Protein AF-U6L219-F1 (afdb_monomer)

Structure (mmCIF, N/CA/C/O backbone):
data_AF-U6L219-F1
#
_entry.id   AF-U6L219-F1
#
loop_
_atom_site.group_PDB
_atom_site.id
_atom_site.type_symbol
_atom_site.label_atom_id
_atom_site.label_alt_id
_atom_site.label_comp_id
_atom_site.label_asym_id
_atom_site.label_entity_id
_atom_site.label_seq_id
_atom_site.pdbx_PDB_ins_code
_atom_site.Cartn_x
_atom_site.Cartn_y
_atom_site.Cartn_z
_atom_site.occupancy
_atom_site.B_iso_or_equiv
_atom_site.auth_seq_id
_atom_site.auth_comp_id
_atom_site.auth_asym_id
_atom_site.auth_atom_id
_atom_site.pdbx_PDB_model_num
ATOM 1 N N . GLU A 1 1 ? 8.846 13.472 -45.939 1.00 44.78 1 GLU A N 1
ATOM 2 C CA . GLU A 1 1 ? 8.803 13.507 -44.467 1.00 44.78 1 GLU A CA 1
ATOM 3 C C . GLU A 1 1 ? 9.246 12.141 -43.992 1.00 44.78 1 GLU A C 1
ATOM 5 O O . GLU A 1 1 ? 8.609 11.161 -44.364 1.00 44.78 1 GLU A O 1
ATOM 10 N N . ASP A 1 2 ? 10.395 12.061 -43.323 1.00 49.81 2 ASP A N 1
ATOM 11 C CA . ASP A 1 2 ? 10.892 10.793 -42.791 1.00 49.81 2 ASP A CA 1
ATOM 12 C C . ASP A 1 2 ? 9.912 10.298 -41.728 1.00 49.81 2 ASP A C 1
ATOM 14 O O . ASP A 1 2 ? 9.791 10.874 -40.645 1.00 49.81 2 ASP A O 1
ATOM 18 N N . LEU A 1 3 ? 9.185 9.233 -42.062 1.00 56.56 3 LEU A N 1
ATOM 19 C CA . LEU A 1 3 ? 8.498 8.402 -41.086 1.00 56.56 3 LEU A CA 1
ATOM 20 C C . LEU A 1 3 ? 9.587 7.823 -40.182 1.00 56.56 3 LEU A C 1
ATOM 22 O O . LEU A 1 3 ? 10.259 6.862 -40.551 1.00 56.56 3 LEU A O 1
ATOM 26 N N . GLY A 1 4 ? 9.817 8.470 -39.038 1.00 73.62 4 GLY A N 1
ATOM 27 C CA . GLY A 1 4 ? 10.770 8.002 -38.040 1.00 73.62 4 GLY A CA 1
ATOM 28 C C . GLY A 1 4 ? 10.540 6.527 -37.709 1.00 73.62 4 GLY A C 1
ATOM 29 O O . GLY A 1 4 ? 9.412 6.033 -37.754 1.00 73.62 4 GLY A O 1
ATOM 30 N N . THR A 1 5 ? 11.618 5.813 -37.391 1.00 84.56 5 THR A N 1
ATOM 31 C CA . THR A 1 5 ? 11.552 4.392 -37.041 1.00 84.56 5 THR A CA 1
ATOM 32 C C . THR A 1 5 ? 10.610 4.183 -35.854 1.00 84.56 5 THR A C 1
ATOM 34 O O . THR A 1 5 ? 10.834 4.726 -34.772 1.00 84.56 5 THR A O 1
ATOM 37 N N . ILE A 1 6 ? 9.556 3.390 -36.053 1.00 87.62 6 ILE A N 1
ATOM 38 C CA . ILE A 1 6 ? 8.658 2.960 -34.979 1.00 87.62 6 ILE A CA 1
ATOM 39 C C . ILE A 1 6 ? 9.291 1.742 -34.315 1.00 87.62 6 ILE A C 1
ATOM 41 O O . ILE A 1 6 ? 9.516 0.727 -34.971 1.00 87.62 6 ILE A O 1
ATOM 45 N N . TYR A 1 7 ? 9.559 1.854 -33.019 1.00 87.50 7 TYR A N 1
ATOM 46 C CA . TYR A 1 7 ? 10.075 0.759 -32.20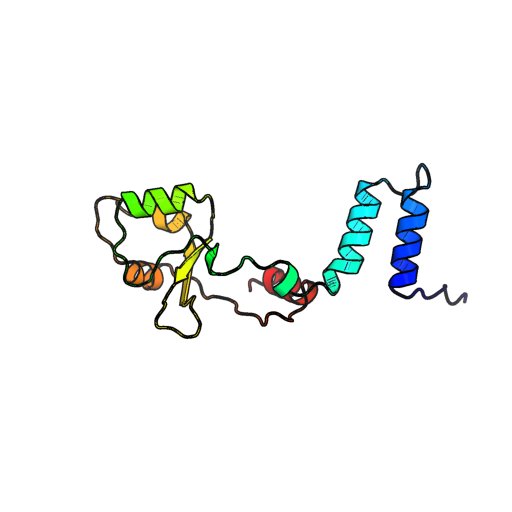9 1.00 87.50 7 TYR A CA 1
ATOM 47 C C . TYR A 1 7 ? 8.954 0.147 -31.376 1.00 87.50 7 TYR A C 1
ATOM 49 O O . TYR A 1 7 ? 8.177 0.863 -30.737 1.00 87.50 7 TYR A O 1
ATOM 57 N N . ASP A 1 8 ? 8.890 -1.181 -31.343 1.00 89.56 8 ASP A N 1
ATOM 58 C CA . ASP A 1 8 ? 8.100 -1.881 -30.339 1.00 89.56 8 ASP A CA 1
ATOM 59 C C . ASP A 1 8 ? 8.752 -1.767 -28.947 1.00 89.56 8 ASP A C 1
ATOM 61 O O . ASP A 1 8 ? 9.848 -1.232 -28.769 1.00 89.56 8 ASP A O 1
ATOM 65 N N . ARG A 1 9 ? 8.079 -2.274 -27.912 1.00 85.31 9 ARG A N 1
ATOM 66 C CA . ARG A 1 9 ? 8.583 -2.150 -26.539 1.00 85.31 9 ARG A CA 1
ATOM 67 C C . ARG A 1 9 ? 9.881 -2.912 -26.295 1.00 85.31 9 ARG A C 1
ATOM 69 O O . ARG A 1 9 ? 10.726 -2.422 -25.550 1.00 85.31 9 ARG A O 1
ATOM 76 N N . GLN A 1 10 ? 10.028 -4.108 -26.861 1.00 88.75 10 GLN A N 1
ATOM 77 C CA . GLN A 1 10 ? 11.247 -4.895 -26.679 1.00 88.75 10 GLN A CA 1
ATOM 78 C C . GLN A 1 10 ? 12.427 -4.174 -27.329 1.00 88.75 10 GLN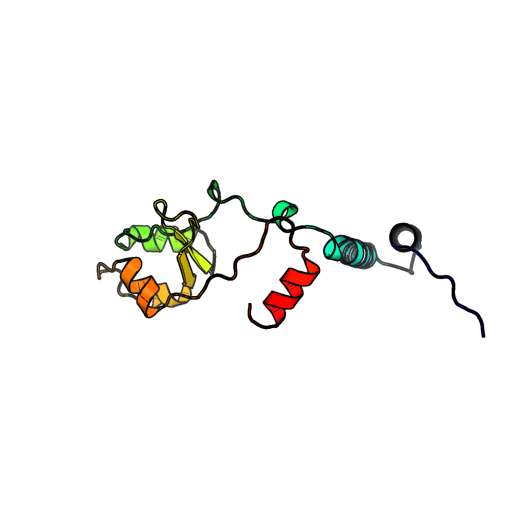 A C 1
ATOM 80 O O . GLN A 1 10 ? 13.498 -4.087 -26.732 1.00 88.75 10 GLN A O 1
ATOM 85 N N . GLN A 1 11 ? 12.195 -3.564 -28.489 1.00 91.69 11 GLN A N 1
ATOM 86 C CA . GLN A 1 11 ? 13.166 -2.731 -29.183 1.00 91.69 11 GLN A CA 1
ATOM 87 C C . GLN A 1 11 ? 13.495 -1.450 -28.403 1.00 91.69 11 GLN A C 1
ATOM 89 O O . GLN A 1 11 ? 14.670 -1.129 -28.246 1.00 91.69 11 GLN A O 1
ATOM 94 N N . LEU A 1 12 ? 12.499 -0.752 -27.840 1.00 91.12 12 LEU A N 1
ATOM 95 C CA . LEU A 1 12 ? 12.728 0.416 -26.975 1.00 91.12 12 LEU A CA 1
ATOM 96 C C . LEU A 1 12 ? 13.543 0.052 -25.731 1.00 91.12 12 LEU A C 1
ATOM 98 O O . LEU A 1 12 ? 14.465 0.774 -25.359 1.00 91.12 12 LEU A O 1
ATOM 102 N N . ARG A 1 13 ? 13.240 -1.086 -25.101 1.00 90.06 13 ARG A N 1
ATOM 103 C CA . ARG A 1 13 ? 13.996 -1.586 -23.950 1.00 90.06 13 ARG A CA 1
ATOM 104 C C . ARG A 1 13 ? 15.445 -1.892 -24.329 1.00 90.06 13 ARG A C 1
ATOM 106 O O . ARG A 1 13 ? 16.350 -1.456 -23.622 1.00 90.06 13 ARG A O 1
ATOM 113 N N . ALA A 1 14 ? 15.657 -2.598 -25.439 1.00 90.06 14 ALA A N 1
ATOM 114 C CA . ALA A 1 14 ? 16.989 -2.921 -25.943 1.00 90.06 14 ALA A CA 1
ATOM 115 C C . ALA A 1 14 ? 17.789 -1.657 -26.293 1.00 90.06 14 ALA A C 1
ATOM 117 O O . ALA A 1 14 ? 18.986 -1.595 -26.031 1.00 90.06 14 ALA A O 1
ATOM 118 N N . LEU A 1 15 ? 17.128 -0.624 -26.822 1.00 91.31 15 LEU A N 1
ATOM 119 C CA . LEU A 1 15 ? 17.755 0.663 -27.108 1.00 91.31 15 LEU A CA 1
ATOM 120 C C . LEU A 1 15 ? 18.237 1.353 -25.823 1.00 91.31 15 LEU A C 1
ATOM 122 O O . LEU A 1 15 ? 19.380 1.803 -25.758 1.00 91.31 15 LEU A O 1
ATOM 126 N N . VAL A 1 16 ? 17.404 1.389 -24.778 1.00 91.94 16 VAL A N 1
ATOM 127 C CA . VAL A 1 16 ? 17.803 1.932 -23.466 1.00 91.94 16 VAL A CA 1
ATOM 128 C C . VAL A 1 16 ? 18.966 1.133 -22.873 1.00 91.94 16 VAL A C 1
ATOM 130 O O . VAL A 1 16 ? 19.899 1.718 -22.335 1.00 91.94 16 VAL A O 1
ATOM 133 N N . GLU A 1 17 ? 18.944 -0.195 -22.990 1.00 89.19 17 GLU A N 1
ATOM 134 C CA . GLU A 1 17 ? 20.014 -1.075 -22.504 1.00 89.19 17 GLU A CA 1
ATOM 135 C C . GLU A 1 17 ? 21.330 -0.902 -23.273 1.00 89.19 17 GLU A C 1
ATOM 137 O O . GLU A 1 17 ? 22.406 -0.905 -22.674 1.00 89.19 17 GLU A O 1
ATOM 142 N N . TYR A 1 18 ? 21.256 -0.685 -24.585 1.00 88.94 18 TYR A N 1
ATOM 143 C CA . TYR A 1 18 ? 22.423 -0.360 -25.394 1.00 88.94 18 TYR A CA 1
ATOM 144 C C . TYR A 1 18 ? 23.066 0.950 -24.924 1.00 88.94 18 TYR A C 1
ATOM 146 O O . TYR A 1 18 ? 24.278 1.005 -24.724 1.00 88.94 18 TYR A O 1
ATOM 154 N N . HIS A 1 19 ? 22.257 1.985 -24.684 1.00 87.62 19 HIS A N 1
ATOM 155 C CA . HIS A 1 19 ? 22.737 3.308 -24.280 1.00 87.62 19 HIS A CA 1
ATOM 156 C C . HIS A 1 19 ? 23.180 3.416 -22.813 1.00 87.62 19 HIS A C 1
ATOM 158 O O . HIS A 1 19 ? 23.981 4.294 -22.509 1.00 87.62 19 HIS A O 1
ATOM 164 N N . ASP A 1 20 ? 22.733 2.516 -21.934 1.00 86.56 20 ASP A N 1
ATOM 165 C CA . ASP A 1 20 ? 23.218 2.378 -20.546 1.00 86.56 20 ASP A CA 1
ATOM 166 C C . ASP A 1 20 ? 24.740 2.130 -20.494 1.00 86.56 20 ASP A C 1
ATOM 168 O O . ASP A 1 20 ? 25.447 2.610 -19.613 1.00 86.56 20 ASP A O 1
ATOM 172 N N . ASN A 1 21 ? 25.271 1.421 -21.496 1.00 76.31 21 ASN A N 1
ATOM 173 C CA . ASN A 1 21 ? 26.690 1.073 -21.593 1.00 76.31 21 ASN A CA 1
ATOM 174 C C . ASN A 1 21 ? 27.531 2.112 -22.360 1.00 76.31 21 ASN A C 1
ATOM 176 O O . ASN A 1 21 ? 28.731 1.909 -22.560 1.00 76.31 21 ASN A O 1
ATOM 180 N N . VAL A 1 22 ? 26.925 3.216 -22.814 1.00 84.50 22 VAL A N 1
ATOM 181 C CA . VAL A 1 22 ? 27.608 4.258 -23.590 1.00 84.50 22 VAL A CA 1
ATOM 182 C C . VAL A 1 22 ? 27.892 5.460 -22.697 1.00 84.50 22 VAL A C 1
ATOM 184 O O . VAL A 1 22 ? 26.987 6.151 -22.228 1.00 84.50 22 VAL A O 1
ATOM 187 N N . VAL A 1 23 ? 29.182 5.738 -22.496 1.00 74.94 23 VAL A N 1
ATOM 188 C CA . VAL A 1 23 ? 29.648 6.866 -21.681 1.00 74.94 23 VAL A CA 1
ATOM 189 C C . VAL A 1 23 ? 29.042 8.177 -22.205 1.00 74.94 23 VAL A C 1
ATOM 191 O O . VAL A 1 23 ? 29.097 8.454 -23.401 1.00 74.94 23 VAL A O 1
ATOM 194 N N . HIS A 1 24 ? 28.490 8.985 -21.294 1.00 79.44 24 HIS A N 1
ATOM 195 C CA . HIS A 1 24 ? 27.841 10.282 -21.553 1.00 79.44 24 HIS A CA 1
ATOM 196 C C . HIS A 1 24 ? 26.475 10.258 -22.266 1.00 79.44 24 HIS A C 1
ATOM 198 O O . HIS A 1 24 ? 25.994 11.331 -22.627 1.00 79.44 24 HIS A O 1
ATOM 204 N N . VAL A 1 25 ? 25.827 9.099 -22.448 1.00 89.00 25 VAL A N 1
ATOM 205 C CA . VAL A 1 25 ? 24.469 9.041 -23.032 1.00 89.00 25 VAL A CA 1
ATOM 206 C C . VAL A 1 25 ? 23.394 8.879 -21.964 1.00 89.00 25 VAL A C 1
ATOM 208 O O . VAL A 1 25 ? 22.528 9.739 -21.839 1.00 89.00 25 VAL A O 1
ATOM 211 N N . LEU A 1 26 ? 23.453 7.796 -21.191 1.00 87.62 26 LEU A N 1
ATOM 212 C CA . LEU A 1 26 ? 22.603 7.583 -20.023 1.00 87.62 26 LEU A CA 1
ATOM 213 C C . LEU A 1 26 ? 23.484 7.222 -18.837 1.00 87.62 26 LEU A C 1
ATOM 215 O O . LEU A 1 26 ? 24.420 6.434 -18.952 1.00 87.62 26 LEU A O 1
ATOM 219 N N . THR A 1 27 ? 23.172 7.783 -17.677 1.00 90.00 27 THR A N 1
ATOM 220 C CA . THR A 1 27 ? 23.652 7.228 -16.415 1.00 90.00 27 THR A CA 1
ATOM 221 C C . THR A 1 27 ? 22.897 5.936 -16.099 1.00 90.00 27 THR A C 1
ATOM 223 O O . THR A 1 27 ? 21.763 5.731 -16.542 1.00 90.00 27 THR A O 1
ATOM 226 N N . SER A 1 28 ? 23.493 5.082 -15.265 1.00 87.75 28 SER A N 1
ATOM 227 C CA . SER A 1 28 ? 22.852 3.826 -14.856 1.00 87.75 28 SER A CA 1
ATOM 228 C C . SER A 1 28 ? 21.496 4.047 -14.171 1.00 87.75 28 SER A C 1
ATOM 230 O O . SER A 1 28 ? 20.552 3.280 -14.376 1.00 87.75 28 SER A O 1
ATOM 232 N N . ASP A 1 29 ? 21.353 5.136 -13.409 1.00 90.69 29 ASP A N 1
ATOM 233 C CA . ASP A 1 29 ? 20.082 5.489 -12.778 1.00 90.69 29 ASP A CA 1
ATOM 234 C C . ASP A 1 29 ? 19.026 5.940 -13.793 1.00 90.69 29 ASP A C 1
ATOM 236 O O . ASP A 1 29 ? 17.881 5.494 -13.710 1.00 90.69 29 ASP A O 1
ATOM 240 N N . GLU A 1 30 ? 19.392 6.753 -14.787 1.00 91.25 30 GLU A N 1
ATOM 241 C CA . GLU A 1 30 ? 18.471 7.163 -15.855 1.00 91.25 30 GLU A CA 1
ATOM 242 C C . GLU A 1 30 ? 18.020 5.962 -16.690 1.00 91.25 30 GLU A C 1
ATOM 244 O O . GLU A 1 30 ? 16.821 5.779 -16.917 1.00 91.25 30 GLU A O 1
ATOM 249 N N . ALA A 1 31 ? 18.952 5.08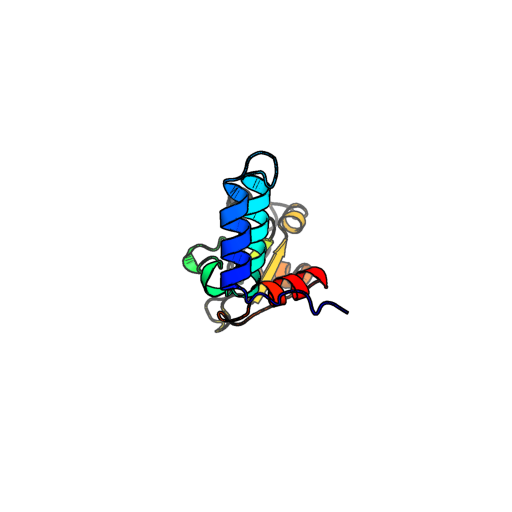7 -17.081 1.00 91.81 31 ALA A N 1
ATOM 250 C CA . ALA A 1 31 ? 18.627 3.864 -17.803 1.00 91.81 31 ALA A CA 1
ATOM 251 C C . ALA A 1 31 ? 17.707 2.948 -16.980 1.00 91.81 31 ALA A C 1
ATOM 253 O O . ALA A 1 31 ? 16.758 2.370 -17.516 1.00 91.81 31 ALA A O 1
ATOM 254 N N . ARG A 1 32 ? 17.939 2.829 -15.665 1.00 90.75 32 ARG A N 1
ATOM 255 C CA . ARG A 1 32 ? 17.082 2.063 -14.747 1.00 90.75 32 ARG A CA 1
ATOM 256 C C . ARG A 1 32 ? 15.679 2.658 -14.629 1.00 90.75 32 ARG A C 1
ATOM 258 O O . ARG A 1 32 ? 14.714 1.898 -14.661 1.00 90.75 32 ARG A O 1
ATOM 265 N N . ILE A 1 33 ? 15.550 3.982 -14.526 1.00 92.75 33 ILE A N 1
ATOM 266 C CA . ILE A 1 33 ? 14.251 4.674 -14.483 1.00 92.75 33 ILE A CA 1
ATOM 267 C C . ILE A 1 33 ? 13.482 4.454 -15.789 1.00 92.75 33 ILE A C 1
ATOM 269 O O . ILE A 1 33 ? 12.306 4.094 -15.747 1.00 92.75 33 ILE A O 1
ATOM 273 N N . LEU A 1 34 ? 14.141 4.609 -16.941 1.00 92.25 34 LEU A N 1
ATOM 274 C CA . LEU A 1 34 ? 13.530 4.402 -18.257 1.00 92.25 34 LEU A CA 1
ATOM 275 C C . LEU A 1 34 ? 13.054 2.956 -18.440 1.00 92.25 34 LEU A C 1
ATOM 277 O O . LEU A 1 34 ? 11.898 2.731 -18.799 1.00 92.25 34 LEU A O 1
ATOM 281 N N . LYS A 1 35 ? 13.910 1.975 -18.126 1.00 90.44 35 LYS A N 1
ATOM 282 C CA . LYS A 1 35 ? 13.547 0.547 -18.132 1.00 90.44 35 LYS A CA 1
ATOM 283 C C . LYS A 1 35 ? 12.358 0.277 -17.206 1.00 90.44 35 LYS A C 1
ATOM 285 O O . LYS A 1 35 ? 11.386 -0.350 -17.618 1.00 90.44 35 LYS A O 1
ATOM 290 N N . GLY A 1 36 ? 12.407 0.815 -15.987 1.00 91.75 36 GLY A N 1
ATOM 291 C CA . GLY A 1 36 ? 11.330 0.697 -15.009 1.00 91.75 36 GLY A CA 1
ATOM 292 C C . GLY A 1 36 ? 10.008 1.269 -15.516 1.00 91.75 36 GLY A C 1
ATOM 293 O O . GLY A 1 36 ? 8.985 0.614 -15.374 1.00 91.75 36 GLY A O 1
ATOM 294 N N . GLY A 1 37 ? 10.013 2.441 -16.156 1.00 91.81 37 GLY A N 1
ATOM 295 C CA . GLY A 1 37 ? 8.809 3.053 -16.727 1.00 91.81 37 GLY A CA 1
ATOM 296 C C . GLY A 1 37 ? 8.194 2.241 -17.872 1.00 91.81 37 GLY A C 1
ATOM 297 O O . GLY A 1 37 ? 6.972 2.096 -17.927 1.00 91.81 37 GLY A O 1
ATOM 298 N N . LEU A 1 38 ? 9.030 1.671 -18.749 1.00 90.69 38 LEU A N 1
ATOM 299 C CA . LEU A 1 38 ? 8.578 0.796 -19.839 1.00 90.69 38 LEU A CA 1
ATOM 300 C C . LEU A 1 38 ? 7.902 -0.479 -19.312 1.00 90.69 38 LEU A C 1
ATOM 302 O O . LEU A 1 38 ? 6.896 -0.917 -19.876 1.00 90.69 38 LEU A O 1
ATOM 306 N N . ASP A 1 39 ? 8.437 -1.056 -18.235 1.00 89.69 39 ASP A N 1
ATOM 307 C CA . ASP A 1 39 ? 7.897 -2.271 -17.618 1.00 89.69 39 ASP A CA 1
ATOM 308 C C . ASP A 1 39 ? 6.664 -1.983 -16.758 1.00 89.69 39 ASP A C 1
ATOM 310 O O . ASP A 1 39 ? 5.671 -2.710 -16.836 1.00 89.69 39 ASP A O 1
ATOM 314 N N . PHE A 1 40 ? 6.714 -0.910 -15.960 1.00 91.81 40 PHE A N 1
ATOM 315 C CA . PHE A 1 40 ? 5.708 -0.540 -14.961 1.00 91.81 40 PHE A CA 1
ATOM 316 C C . PHE A 1 40 ? 4.298 -0.528 -15.537 1.00 91.81 40 PHE A C 1
ATOM 318 O O . PHE A 1 40 ? 3.367 -0.991 -14.886 1.00 91.81 40 PHE A O 1
ATOM 325 N N . ALA A 1 41 ? 4.144 -0.063 -16.776 1.00 86.06 41 ALA A N 1
ATOM 326 C CA . ALA A 1 41 ? 2.841 0.040 -17.414 1.00 86.06 41 ALA A CA 1
ATOM 327 C C . ALA A 1 41 ? 2.103 -1.295 -17.610 1.00 86.06 41 ALA A C 1
ATOM 329 O O . ALA A 1 41 ? 0.901 -1.286 -17.854 1.00 86.06 41 ALA A O 1
ATOM 330 N N . PHE A 1 42 ? 2.793 -2.426 -17.462 1.00 86.00 42 PHE A N 1
ATOM 331 C CA . PHE A 1 42 ? 2.244 -3.766 -17.692 1.00 86.00 42 PHE A CA 1
ATOM 332 C C . PHE A 1 42 ? 2.459 -4.706 -16.514 1.00 86.00 42 PHE A C 1
ATOM 334 O O . PHE A 1 42 ? 1.975 -5.839 -16.533 1.00 86.00 42 PHE A O 1
ATOM 341 N N . VAL A 1 43 ? 3.183 -4.251 -15.488 1.00 94.62 43 VAL A N 1
ATOM 342 C CA . VAL A 1 43 ? 3.200 -4.944 -14.206 1.00 94.62 43 VAL A CA 1
ATOM 343 C C . VAL A 1 43 ? 1.776 -4.928 -13.665 1.00 94.62 43 VAL A C 1
ATOM 345 O O . VAL A 1 43 ? 1.071 -3.922 -13.761 1.00 94.62 43 VAL A O 1
ATOM 348 N N . ARG A 1 44 ? 1.351 -6.066 -13.128 1.00 96.69 44 ARG A N 1
ATOM 349 C CA . ARG A 1 44 ? 0.037 -6.233 -12.514 1.00 96.69 44 ARG A CA 1
ATOM 350 C C . ARG A 1 44 ? 0.134 -6.116 -10.999 1.00 96.69 44 ARG A C 1
ATOM 352 O O . ARG A 1 44 ? 1.209 -6.320 -10.425 1.00 96.69 44 ARG A O 1
ATOM 359 N N . VAL A 1 45 ? -0.983 -5.784 -10.360 1.00 96.50 45 VAL A N 1
ATOM 360 C CA . VAL A 1 45 ? -1.075 -5.600 -8.903 1.00 96.50 45 VAL A CA 1
ATOM 361 C C . VAL A 1 45 ? -0.593 -6.835 -8.138 1.00 96.50 45 VAL A C 1
ATOM 363 O O . VAL A 1 45 ? 0.165 -6.683 -7.177 1.00 96.50 45 VAL A O 1
ATOM 366 N N . ASP A 1 46 ? -0.925 -8.045 -8.601 1.00 96.38 46 ASP A N 1
ATOM 367 C CA . ASP A 1 46 ? -0.508 -9.316 -7.988 1.00 96.38 46 ASP A CA 1
ATOM 368 C C . ASP A 1 46 ? 1.011 -9.430 -7.773 1.00 96.38 46 ASP A C 1
ATOM 370 O O . ASP A 1 46 ? 1.465 -10.079 -6.831 1.00 96.38 46 ASP A O 1
ATOM 374 N N . LYS A 1 47 ? 1.817 -8.782 -8.625 1.00 96.44 47 LYS A N 1
ATOM 375 C CA . LYS A 1 47 ? 3.285 -8.824 -8.549 1.00 96.44 47 LYS A CA 1
ATOM 376 C C . LYS A 1 47 ? 3.888 -7.905 -7.498 1.00 96.44 47 LYS A C 1
ATOM 378 O O . LYS A 1 47 ? 5.054 -8.093 -7.155 1.00 96.44 47 LYS A O 1
ATOM 383 N N . VAL A 1 48 ? 3.139 -6.920 -7.009 1.00 95.00 48 VAL A N 1
ATOM 384 C CA . VAL A 1 48 ? 3.665 -5.882 -6.104 1.00 95.00 48 VAL A CA 1
ATOM 385 C C . VAL A 1 48 ? 2.856 -5.711 -4.821 1.00 95.00 48 VAL A C 1
ATOM 387 O O . VAL A 1 48 ? 3.311 -5.018 -3.912 1.00 95.00 48 VAL A O 1
ATOM 390 N N . MET A 1 49 ? 1.669 -6.314 -4.725 1.00 95.31 49 MET A N 1
ATOM 391 C CA . MET A 1 49 ? 0.821 -6.209 -3.541 1.00 95.31 49 MET A CA 1
ATOM 392 C C . MET A 1 49 ? 1.433 -6.897 -2.314 1.00 95.31 49 MET A C 1
ATOM 394 O O . MET A 1 49 ? 2.146 -7.898 -2.412 1.00 95.31 49 MET A O 1
ATOM 398 N N . THR A 1 50 ? 1.097 -6.392 -1.127 1.00 95.06 50 THR A N 1
ATOM 399 C CA . THR A 1 50 ? 1.423 -7.057 0.139 1.00 95.06 50 THR A CA 1
ATOM 400 C C . THR A 1 50 ? 0.390 -8.153 0.414 1.00 95.06 50 THR A C 1
ATOM 402 O O . THR A 1 50 ? -0.795 -7.834 0.522 1.00 95.06 50 THR A O 1
ATOM 405 N N . PRO A 1 51 ? 0.794 -9.426 0.586 1.00 93.50 51 PRO A N 1
ATOM 406 C CA . PRO A 1 51 ? -0.134 -10.495 0.947 1.00 93.50 51 PRO A CA 1
ATOM 407 C C . PRO A 1 51 ? -0.868 -10.202 2.261 1.00 93.50 51 PRO A C 1
ATOM 409 O O . PRO A 1 51 ? -0.247 -9.739 3.219 1.00 93.50 51 PRO A O 1
ATOM 412 N N . LEU A 1 52 ? -2.158 -10.550 2.340 1.00 91.38 52 LEU A N 1
ATOM 413 C CA . LEU A 1 52 ? -3.031 -10.201 3.473 1.00 91.38 52 LEU A CA 1
ATOM 414 C C . LEU A 1 52 ? -2.469 -10.630 4.840 1.00 91.38 52 LEU A C 1
ATOM 416 O O . LEU A 1 52 ? -2.509 -9.862 5.793 1.00 91.38 52 LEU A O 1
ATOM 420 N N . HIS A 1 53 ? -1.862 -11.815 4.937 1.00 90.69 53 HIS A N 1
ATOM 421 C CA . HIS A 1 53 ? -1.277 -12.324 6.187 1.00 90.69 53 HIS A CA 1
ATOM 422 C C . HIS A 1 53 ? -0.056 -11.523 6.688 1.00 90.69 53 HIS A C 1
ATOM 424 O O . HIS A 1 53 ? 0.393 -11.731 7.812 1.00 90.69 53 HIS A O 1
ATOM 430 N N . ARG A 1 54 ? 0.507 -10.628 5.863 1.00 93.44 54 ARG A N 1
ATOM 431 C CA . ARG A 1 54 ? 1.608 -9.719 6.229 1.00 93.44 54 ARG A CA 1
ATOM 432 C C . ARG A 1 54 ? 1.129 -8.294 6.511 1.00 93.44 54 ARG A C 1
ATOM 434 O O . ARG A 1 54 ? 1.954 -7.431 6.804 1.00 93.44 54 ARG A O 1
ATOM 441 N N . VAL A 1 55 ? -0.172 -8.028 6.396 1.00 93.94 55 VAL A N 1
ATOM 442 C CA . VAL A 1 55 ? -0.750 -6.703 6.633 1.00 93.94 55 VAL A CA 1
ATOM 443 C C . VAL A 1 55 ? -0.828 -6.435 8.137 1.00 93.94 55 VAL A C 1
ATOM 445 O O . VAL A 1 55 ? -1.415 -7.212 8.886 1.00 93.94 55 VAL A O 1
ATOM 448 N N . CYS A 1 56 ? -0.267 -5.307 8.584 1.00 94.38 56 CYS A N 1
ATOM 449 C CA . CYS A 1 56 ? -0.522 -4.780 9.926 1.00 94.38 56 CYS A CA 1
ATOM 450 C C . CYS A 1 56 ? -1.843 -3.995 9.901 1.00 94.38 56 CYS A C 1
ATOM 452 O O . CYS A 1 56 ? -1.889 -2.860 9.426 1.00 94.38 56 CYS A O 1
ATOM 454 N N . GLY A 1 57 ? -2.920 -4.631 10.363 1.00 93.94 57 GLY A N 1
ATOM 455 C CA . GLY A 1 57 ? -4.267 -4.062 10.436 1.00 93.94 57 GLY A CA 1
ATOM 456 C C . GLY A 1 57 ? -4.890 -4.201 11.826 1.00 93.94 57 GLY A C 1
ATOM 457 O O . GLY A 1 57 ? -4.313 -4.819 12.723 1.00 93.94 57 GLY A O 1
ATOM 458 N N . LEU A 1 58 ? -6.077 -3.623 11.991 1.00 94.38 58 LEU A N 1
ATOM 459 C CA . LEU A 1 58 ? -6.915 -3.735 13.188 1.00 94.38 58 LEU A CA 1
ATOM 460 C C . LEU A 1 58 ? -8.169 -4.532 12.856 1.00 94.38 58 LEU A C 1
ATOM 462 O O . LEU A 1 58 ? -8.766 -4.304 11.816 1.00 94.38 58 LEU A O 1
ATOM 466 N N . GLU A 1 59 ? -8.592 -5.435 13.726 1.00 94.75 59 GLU A N 1
ATOM 467 C CA . GLU A 1 59 ? -9.853 -6.158 13.546 1.00 94.75 59 GLU A CA 1
ATOM 468 C C . GLU A 1 59 ? -11.036 -5.281 14.021 1.00 94.75 59 GLU A C 1
ATOM 470 O O . GLU A 1 59 ? -10.878 -4.461 14.928 1.00 94.75 59 GLU A O 1
ATOM 475 N N . ILE A 1 60 ? -12.190 -5.362 13.352 1.00 95.56 60 ILE A N 1
ATOM 476 C CA . ILE A 1 60 ? -13.309 -4.420 13.522 1.00 95.56 60 ILE A CA 1
ATOM 477 C C . ILE A 1 60 ? -13.960 -4.470 14.913 1.00 95.56 60 ILE A C 1
ATOM 479 O O . ILE A 1 60 ? -14.351 -3.422 15.435 1.00 95.56 60 ILE A O 1
ATOM 483 N N . ASP A 1 61 ? -14.040 -5.647 15.530 1.00 93.44 61 ASP A N 1
ATOM 484 C CA . ASP A 1 61 ? -14.644 -5.864 16.849 1.00 93.44 61 ASP A CA 1
ATOM 485 C C . ASP A 1 61 ? -13.623 -5.744 17.996 1.00 93.44 61 ASP A C 1
ATOM 487 O O . ASP A 1 61 ? -13.910 -5.989 19.172 1.00 93.44 61 ASP A O 1
ATOM 491 N N . THR A 1 62 ? -12.413 -5.288 17.676 1.00 92.25 62 THR A N 1
ATOM 492 C CA . THR A 1 62 ? -11.358 -5.045 18.646 1.00 92.25 62 THR A CA 1
ATOM 493 C C . THR A 1 62 ? -11.622 -3.758 19.428 1.00 92.25 62 THR A C 1
ATOM 495 O O . THR A 1 62 ? -11.755 -2.671 18.870 1.00 92.25 62 THR A O 1
ATOM 498 N N . LYS A 1 63 ? -11.575 -3.850 20.759 1.00 91.12 63 LYS A N 1
ATOM 499 C CA . LYS A 1 63 ? -11.418 -2.681 21.640 1.00 91.12 63 LYS A CA 1
ATOM 500 C C . LYS A 1 63 ? -10.003 -2.132 21.565 1.00 91.12 63 LYS A C 1
ATOM 502 O O . LYS A 1 63 ? -9.062 -2.892 21.829 1.00 91.12 63 LYS A O 1
ATOM 507 N N . LEU A 1 64 ? -9.834 -0.850 21.252 1.00 88.75 64 LEU A N 1
ATOM 508 C CA . LEU A 1 64 ? -8.527 -0.200 21.274 1.00 88.75 64 LEU A CA 1
ATOM 509 C C . LEU A 1 64 ? -8.127 0.146 22.701 1.00 88.75 64 LEU A C 1
ATOM 511 O O . LEU A 1 64 ? -8.796 0.900 23.398 1.00 88.75 64 LEU A O 1
ATOM 515 N N . THR A 1 65 ? -7.001 -0.427 23.106 1.00 87.94 65 THR A N 1
ATOM 516 C CA . THR A 1 65 ? -6.300 -0.126 24.351 1.00 87.94 65 THR A CA 1
ATOM 517 C C . THR A 1 65 ? -4.979 0.558 24.015 1.00 87.94 65 THR A C 1
ATOM 519 O O . THR A 1 65 ? -4.483 0.430 22.890 1.00 87.94 65 THR A O 1
ATOM 522 N N . PHE A 1 66 ? -4.356 1.221 24.992 1.00 87.25 66 PHE A N 1
ATOM 523 C CA . PHE A 1 66 ? -3.022 1.806 24.826 1.00 87.25 66 PHE A CA 1
ATOM 524 C C . PHE A 1 66 ? -2.001 0.819 24.233 1.00 87.25 66 PHE A C 1
ATOM 526 O O . PHE A 1 66 ? -1.254 1.172 23.322 1.00 87.25 66 PHE A O 1
ATOM 533 N N . GLU A 1 67 ? -2.001 -0.437 24.688 1.00 88.94 67 GLU A N 1
ATOM 534 C CA . GLU A 1 67 ? -1.103 -1.479 24.175 1.00 88.94 67 GLU A CA 1
ATOM 535 C C . GLU A 1 67 ? -1.318 -1.741 22.676 1.00 88.94 67 GLU A C 1
ATOM 537 O O . GLU A 1 67 ? -0.361 -1.783 21.901 1.00 88.94 67 GLU A O 1
ATOM 542 N N . LYS A 1 68 ? -2.579 -1.864 22.242 1.00 89.38 68 LYS A N 1
ATOM 543 C CA . LYS A 1 68 ? -2.916 -2.104 20.831 1.00 89.38 68 LYS A CA 1
ATOM 544 C C . LYS A 1 68 ? -2.585 -0.898 19.960 1.00 89.38 68 LYS A C 1
ATOM 546 O O . LYS A 1 68 ? -2.051 -1.078 18.869 1.00 89.38 68 LYS A O 1
ATOM 551 N N . ILE A 1 69 ? -2.846 0.314 20.450 1.00 88.00 69 ILE A N 1
ATOM 552 C CA . ILE A 1 69 ? -2.460 1.552 19.764 1.00 88.00 69 ILE A CA 1
ATOM 553 C C . ILE A 1 69 ? -0.937 1.597 19.611 1.00 88.00 69 ILE A C 1
ATOM 555 O O . ILE A 1 69 ? -0.445 1.759 18.500 1.00 88.00 69 ILE A O 1
ATOM 559 N N . SER A 1 70 ? -0.185 1.363 20.689 1.00 89.44 70 SER A N 1
ATOM 560 C CA . SER A 1 70 ? 1.282 1.331 20.668 1.00 89.44 70 SER A CA 1
ATOM 561 C C . SER A 1 70 ? 1.826 0.303 19.667 1.00 89.44 70 SER A C 1
ATOM 563 O O . SER A 1 70 ? 2.727 0.611 18.886 1.00 89.44 70 SER A O 1
ATOM 565 N N . LYS A 1 71 ? 1.221 -0.891 19.602 1.00 90.81 71 LYS A N 1
ATOM 566 C CA . LYS A 1 71 ? 1.562 -1.923 18.610 1.00 90.81 71 LYS A CA 1
ATOM 567 C C . LYS A 1 71 ? 1.295 -1.479 17.167 1.00 90.81 71 LYS A C 1
ATOM 569 O O . LYS A 1 71 ? 2.095 -1.765 16.284 1.00 90.81 7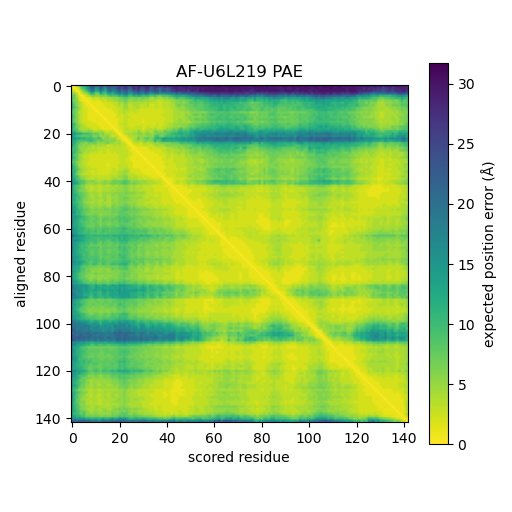1 LYS A O 1
ATOM 574 N N . ILE A 1 72 ? 0.189 -0.784 16.910 1.00 91.12 72 ILE A N 1
ATOM 575 C CA . ILE A 1 72 ? -0.108 -0.242 15.576 1.00 91.12 72 ILE A CA 1
ATOM 576 C C . ILE A 1 72 ? 0.868 0.875 15.201 1.00 91.12 72 ILE A C 1
ATOM 578 O O . ILE A 1 72 ? 1.354 0.912 14.072 1.00 91.12 72 ILE A O 1
ATOM 582 N N . LEU A 1 73 ? 1.200 1.759 16.143 1.00 89.44 73 LEU A N 1
ATOM 583 C CA . LEU A 1 73 ? 2.173 2.827 15.923 1.00 89.44 73 LEU A CA 1
ATOM 584 C C . LEU A 1 73 ? 3.571 2.268 15.628 1.00 89.44 73 LEU A C 1
ATOM 586 O O . LEU A 1 73 ? 4.254 2.774 14.737 1.00 89.44 73 LEU A O 1
ATOM 590 N N . SER A 1 74 ? 3.979 1.195 16.311 1.00 92.00 74 SER A N 1
ATOM 591 C CA . SER A 1 74 ? 5.285 0.562 16.095 1.00 92.00 74 SER A CA 1
ATOM 592 C C . SER A 1 74 ? 5.404 -0.174 14.756 1.00 92.00 74 SER A C 1
ATOM 594 O O . SER A 1 74 ? 6.523 -0.378 14.288 1.00 92.00 74 SER A O 1
ATOM 596 N N . CYS A 1 75 ? 4.288 -0.492 14.084 1.00 91.88 75 CYS A N 1
ATOM 597 C CA . CYS A 1 75 ? 4.316 -0.985 12.702 1.00 91.88 75 CYS A CA 1
ATOM 598 C C . CYS A 1 75 ? 4.840 0.064 11.700 1.00 91.88 75 CYS A C 1
ATOM 600 O O . CYS A 1 75 ? 5.271 -0.309 10.611 1.00 91.88 75 CYS A O 1
ATOM 602 N N . GLY A 1 76 ? 4.791 1.363 12.024 1.00 93.56 76 GLY A N 1
ATOM 603 C CA . GLY A 1 76 ? 5.361 2.424 11.185 1.00 93.56 76 GLY A CA 1
ATOM 604 C C . GLY A 1 76 ? 4.581 2.749 9.901 1.00 93.56 76 GLY A C 1
ATOM 605 O O . GLY A 1 76 ? 5.115 3.417 9.016 1.00 93.56 76 GLY A O 1
ATOM 606 N N . PHE A 1 77 ? 3.324 2.311 9.777 1.00 95.06 77 PHE A N 1
ATOM 607 C CA . PHE A 1 77 ? 2.478 2.602 8.614 1.00 95.06 77 PHE A CA 1
ATOM 608 C C . PHE A 1 77 ? 1.531 3.769 8.879 1.00 95.06 77 PHE A C 1
ATOM 610 O O . PHE A 1 77 ? 0.958 3.881 9.952 1.00 95.06 77 PHE A O 1
ATOM 617 N N . SER A 1 78 ? 1.298 4.626 7.882 1.00 94.56 78 SER A N 1
ATOM 618 C CA . SER A 1 78 ? 0.373 5.764 8.034 1.00 94.56 78 SER A CA 1
ATOM 619 C C . SER A 1 78 ? -1.103 5.388 7.880 1.00 94.56 78 SER A C 1
ATOM 621 O O . SER A 1 78 ? -1.976 6.126 8.335 1.00 94.56 78 SER A O 1
ATOM 623 N N . ARG A 1 79 ? -1.379 4.276 7.193 1.00 94.94 79 ARG A N 1
ATOM 624 C CA . ARG A 1 79 ? -2.710 3.806 6.800 1.00 94.94 79 ARG A CA 1
ATOM 625 C C . ARG A 1 79 ? -2.902 2.402 7.351 1.00 94.94 79 ARG A C 1
ATOM 627 O O . ARG A 1 79 ? -2.119 1.521 7.014 1.00 94.94 79 ARG A O 1
ATOM 634 N N . ILE A 1 80 ? -3.917 2.221 8.184 1.00 95.56 80 ILE A N 1
ATOM 635 C CA . ILE A 1 80 ? -4.182 0.987 8.919 1.00 95.56 80 ILE A CA 1
ATOM 636 C C . ILE A 1 80 ? -5.490 0.390 8.398 1.00 95.56 80 ILE A C 1
ATOM 638 O O . ILE A 1 80 ? -6.553 0.976 8.625 1.00 95.56 80 ILE A O 1
ATOM 642 N N . PRO A 1 81 ? -5.436 -0.737 7.670 1.00 96.31 81 PRO A N 1
ATOM 643 C CA . PRO A 1 81 ? -6.629 -1.460 7.247 1.00 96.31 81 PRO A CA 1
ATOM 644 C C . PRO A 1 81 ? -7.430 -1.947 8.452 1.00 96.31 81 PRO A C 1
ATOM 646 O O . PRO A 1 81 ? -6.854 -2.478 9.406 1.00 96.31 81 PRO A O 1
ATOM 649 N N . VAL A 1 82 ? -8.750 -1.780 8.389 1.00 96.06 82 VAL A N 1
ATOM 650 C CA . VAL A 1 82 ? -9.684 -2.402 9.328 1.00 96.06 82 VAL A CA 1
ATOM 651 C C . VAL A 1 82 ? -10.198 -3.693 8.707 1.00 96.06 82 VAL A C 1
ATOM 653 O O . VAL A 1 82 ? -10.738 -3.684 7.599 1.00 96.06 82 VAL A O 1
ATOM 656 N N . LEU A 1 83 ? -9.980 -4.793 9.414 1.00 95.69 83 LEU A N 1
ATOM 657 C CA . LEU A 1 83 ? -10.237 -6.152 8.980 1.00 95.69 83 LEU A CA 1
ATOM 658 C C . LEU A 1 83 ? -11.527 -6.682 9.603 1.00 95.69 83 LEU A C 1
ATOM 660 O O . LEU A 1 83 ? -11.754 -6.517 10.797 1.00 95.69 83 LEU A O 1
ATOM 664 N N . ASP A 1 84 ? -12.321 -7.375 8.803 1.00 94.88 84 ASP A N 1
ATOM 665 C CA . ASP A 1 84 ? -13.466 -8.162 9.246 1.00 94.88 84 ASP A CA 1
ATOM 666 C C . ASP A 1 84 ? -13.334 -9.556 8.629 1.00 94.88 84 ASP A C 1
ATOM 668 O O . ASP A 1 84 ? -13.516 -9.736 7.425 1.00 94.88 84 ASP A O 1
ATOM 672 N N . LEU A 1 85 ? -12.974 -10.542 9.454 1.00 87.50 85 LEU A N 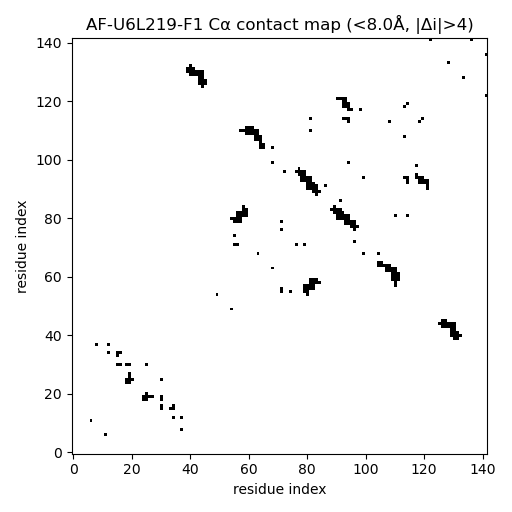1
ATOM 673 C CA . LEU A 1 85 ? -12.747 -11.918 9.003 1.00 87.50 85 LEU A CA 1
ATOM 674 C C . LEU A 1 85 ? -14.048 -12.661 8.669 1.00 87.50 85 LEU A C 1
ATOM 676 O O . LEU A 1 85 ? -13.995 -13.710 8.031 1.00 87.50 85 LEU A O 1
ATOM 680 N N . ALA A 1 86 ? -15.203 -12.140 9.093 1.00 90.50 86 ALA A N 1
ATOM 681 C CA . ALA A 1 86 ? -16.501 -12.653 8.674 1.00 90.50 86 ALA A CA 1
ATOM 682 C C . ALA A 1 86 ? -16.938 -12.065 7.320 1.00 90.50 86 ALA A C 1
ATOM 684 O O . ALA A 1 86 ? -17.823 -12.623 6.666 1.00 90.50 86 ALA A O 1
ATOM 685 N N . SER A 1 87 ? -16.315 -10.969 6.875 1.00 88.88 87 SER A N 1
ATOM 686 C CA . SER A 1 87 ? -16.593 -10.346 5.583 1.00 88.88 87 SER A CA 1
ATOM 687 C C . SER A 1 87 ? -15.810 -11.019 4.449 1.00 88.88 87 SER A C 1
ATOM 689 O O . SER A 1 87 ? -14.594 -11.188 4.556 1.00 88.88 87 SER A O 1
ATOM 691 N N . PRO A 1 88 ? -16.444 -11.318 3.298 1.00 84.69 88 PRO A N 1
ATOM 692 C CA . PRO A 1 88 ? -15.754 -11.889 2.140 1.00 84.69 88 PRO A CA 1
ATOM 693 C C . PRO A 1 88 ? -14.706 -10.944 1.532 1.00 84.69 88 PRO A C 1
ATOM 695 O O . PRO A 1 88 ? -13.803 -11.402 0.838 1.00 84.69 88 PRO A O 1
ATOM 698 N N . GLN A 1 89 ? -14.813 -9.633 1.780 1.00 83.12 89 GLN A N 1
ATOM 699 C CA . GLN A 1 89 ? -13.841 -8.645 1.300 1.00 83.12 89 GLN A CA 1
ATOM 700 C C . GLN A 1 89 ? -12.622 -8.512 2.225 1.00 83.12 89 GLN A C 1
ATOM 702 O O . GLN A 1 89 ? -11.633 -7.899 1.826 1.00 83.12 89 GLN A O 1
ATOM 707 N N . CYS A 1 90 ? -12.674 -9.087 3.435 1.00 90.00 90 CYS A N 1
ATOM 708 C CA . CYS A 1 90 ? -11.675 -9.039 4.510 1.00 90.00 90 CYS A CA 1
ATOM 709 C C . CYS A 1 90 ? -11.303 -7.639 5.032 1.00 90.00 90 CYS A C 1
ATOM 711 O O . CYS A 1 90 ? -11.121 -7.489 6.232 1.00 90.00 90 CYS A O 1
ATOM 713 N N . ILE A 1 91 ? -11.171 -6.620 4.178 1.00 95.00 91 ILE A N 1
ATOM 714 C CA . ILE A 1 91 ? -10.883 -5.228 4.531 1.00 95.00 91 ILE A CA 1
ATOM 715 C C . ILE A 1 91 ? -12.166 -4.419 4.345 1.00 95.00 91 ILE A C 1
ATOM 717 O O . ILE A 1 91 ? -12.671 -4.289 3.235 1.00 95.00 91 ILE A O 1
ATOM 721 N N . VAL A 1 92 ? -12.672 -3.844 5.431 1.00 94.75 92 VAL A N 1
ATOM 722 C CA . VAL A 1 92 ? -13.948 -3.103 5.454 1.00 94.75 92 VAL A CA 1
ATOM 723 C C . VAL A 1 92 ? -13.763 -1.593 5.566 1.00 94.75 92 VAL A C 1
ATOM 725 O O . VAL A 1 92 ? -14.728 -0.834 5.522 1.00 94.75 92 VAL A O 1
ATOM 728 N N . GLY A 1 93 ? -12.522 -1.134 5.705 1.00 95.50 93 GLY A N 1
ATOM 729 C CA . GLY A 1 93 ? -12.226 0.283 5.807 1.00 95.50 93 GLY A CA 1
ATOM 730 C C . GLY A 1 93 ? -10.765 0.573 6.097 1.00 95.50 93 GLY A C 1
ATOM 731 O O . GLY A 1 93 ? -9.937 -0.330 6.237 1.00 95.50 93 GLY A O 1
ATOM 732 N N . LEU A 1 94 ? -10.452 1.860 6.198 1.00 95.88 94 LEU A N 1
ATOM 733 C CA . LEU A 1 94 ? -9.103 2.335 6.461 1.00 95.88 94 LEU A CA 1
ATOM 734 C C . LEU A 1 94 ? -9.105 3.450 7.509 1.00 95.88 94 LEU A C 1
ATOM 736 O O . LEU A 1 94 ? -9.869 4.407 7.403 1.00 95.88 94 LEU A O 1
ATOM 740 N N . LEU A 1 95 ? -8.206 3.353 8.486 1.00 94.94 95 LEU A N 1
ATOM 741 C CA . LEU A 1 95 ? -7.934 4.396 9.476 1.00 94.94 95 LEU A CA 1
ATOM 742 C C . LEU A 1 95 ? -6.569 5.024 9.205 1.00 94.94 95 LEU A C 1
ATOM 744 O O . LEU A 1 95 ? -5.631 4.333 8.801 1.00 94.94 95 LEU A O 1
ATOM 748 N N . TYR A 1 96 ? -6.419 6.330 9.426 1.00 94.25 96 TYR A N 1
ATOM 749 C CA . TYR A 1 96 ? -5.093 6.948 9.397 1.00 94.25 96 TYR A CA 1
ATOM 750 C C . TYR A 1 96 ? -4.526 7.019 10.809 1.00 94.25 96 TYR A C 1
ATOM 752 O O . TYR A 1 96 ? -5.215 7.400 11.751 1.00 94.25 96 TYR A O 1
ATOM 760 N N . VAL A 1 97 ? -3.234 6.726 10.952 1.00 91.75 97 VAL A N 1
ATOM 761 C CA . VAL A 1 97 ? -2.554 6.769 12.257 1.00 91.75 97 VAL A CA 1
ATOM 762 C C . VAL A 1 97 ? -2.661 8.138 12.927 1.00 91.75 97 VAL A C 1
ATOM 764 O O . VAL A 1 97 ? -2.825 8.218 14.140 1.00 91.75 97 VAL A O 1
ATOM 767 N N . LYS A 1 98 ? -2.635 9.223 12.147 1.00 90.62 98 LYS A N 1
ATOM 768 C CA . LYS A 1 98 ? -2.794 10.579 12.689 1.00 90.62 98 LYS A CA 1
ATOM 769 C C . LYS A 1 98 ? -4.138 10.794 13.396 1.00 90.62 98 LYS A C 1
ATOM 771 O O . LYS A 1 98 ? -4.209 11.634 14.281 1.00 90.62 98 LYS A O 1
ATOM 776 N N . ASP A 1 99 ? -5.179 10.052 13.013 1.00 88.25 99 ASP A N 1
ATOM 777 C CA . ASP A 1 99 ? -6.492 10.152 13.652 1.00 88.25 99 ASP A CA 1
ATOM 778 C C . ASP A 1 99 ? -6.486 9.408 14.994 1.00 88.25 99 ASP A C 1
ATOM 780 O O . ASP A 1 99 ? -7.111 9.860 15.945 1.00 88.25 99 ASP A O 1
ATOM 784 N N . LEU A 1 100 ? -5.708 8.321 15.108 1.00 82.81 100 LEU A N 1
ATOM 785 C CA . LEU A 1 100 ? -5.509 7.595 16.369 1.00 82.81 100 LEU A CA 1
ATOM 786 C C . LEU A 1 100 ? -4.805 8.457 17.428 1.00 82.81 100 LEU A C 1
ATOM 788 O O . LEU A 1 100 ? -5.054 8.285 18.616 1.00 82.81 100 LEU A O 1
ATOM 792 N N . ALA A 1 101 ? -3.963 9.405 17.008 1.00 76.81 101 ALA A N 1
ATOM 793 C CA . ALA A 1 101 ? -3.262 10.321 17.910 1.00 76.81 101 ALA A CA 1
ATOM 794 C C . ALA A 1 101 ? -4.188 11.333 18.613 1.00 76.81 101 ALA A C 1
ATOM 796 O O . ALA A 1 101 ? -3.767 11.973 19.572 1.00 76.81 101 ALA A O 1
ATOM 797 N N . LEU A 1 102 ? -5.427 11.496 18.137 1.00 78.12 102 LEU A N 1
ATOM 798 C CA . LEU A 1 102 ? -6.413 12.401 18.736 1.00 78.12 102 LEU A CA 1
ATOM 799 C C . LEU A 1 102 ? -7.158 11.770 19.920 1.00 78.12 102 LEU A C 1
ATOM 801 O O . LEU A 1 102 ? -7.901 12.469 20.608 1.00 78.12 102 LEU A O 1
ATOM 805 N N . PHE A 1 103 ? -6.994 10.465 20.142 1.00 77.25 103 PHE A N 1
ATOM 806 C CA . PHE A 1 103 ? -7.728 9.735 21.167 1.00 77.25 103 PHE A CA 1
ATOM 807 C C . PHE A 1 103 ? -7.001 9.714 22.501 1.00 77.25 103 PHE A C 1
ATOM 809 O O . PHE A 1 103 ? -5.780 9.568 22.569 1.00 77.25 103 PHE A O 1
ATOM 816 N N . ASP A 1 104 ? -7.795 9.809 23.565 1.00 80.19 104 ASP A N 1
ATOM 817 C CA . ASP A 1 104 ? -7.325 9.558 24.917 1.00 80.19 104 ASP A CA 1
ATOM 818 C C . ASP A 1 104 ? -6.947 8.068 25.047 1.00 80.19 104 ASP A C 1
ATOM 820 O O . ASP A 1 104 ? -7.821 7.209 24.903 1.00 80.19 104 ASP A O 1
ATOM 824 N N . PRO A 1 105 ? -5.673 7.731 25.320 1.00 69.56 105 PRO A N 1
ATOM 825 C CA . PRO A 1 105 ? -5.229 6.345 25.466 1.00 69.56 105 PRO A CA 1
ATOM 826 C C . PRO A 1 105 ? -5.871 5.603 26.648 1.00 69.56 105 PRO A C 1
ATOM 828 O O . PRO A 1 105 ? -5.743 4.378 26.726 1.00 69.56 105 PRO A O 1
ATOM 831 N N . TYR A 1 106 ? -6.533 6.319 27.562 1.00 74.06 106 TYR A N 1
ATOM 832 C CA . TYR A 1 106 ? -7.261 5.751 28.696 1.00 74.06 106 TYR A CA 1
ATOM 833 C C . TYR A 1 106 ? -8.756 5.546 28.418 1.00 74.06 106 TYR A C 1
ATOM 835 O O . TYR A 1 106 ? -9.440 4.913 29.223 1.00 74.06 106 TYR A O 1
ATOM 843 N N . ALA A 1 107 ? -9.267 6.035 27.285 1.00 78.81 107 ALA A N 1
ATOM 844 C CA . ALA A 1 107 ? -10.625 5.759 26.842 1.00 78.81 107 ALA A CA 1
ATOM 845 C C . ALA A 1 107 ? -10.654 4.452 26.035 1.00 78.81 107 ALA A C 1
ATOM 847 O O . ALA A 1 107 ? -10.011 4.336 24.993 1.00 78.81 107 ALA A O 1
ATOM 848 N N . GLU A 1 108 ? -11.421 3.460 26.494 1.00 78.12 108 GLU A N 1
ATOM 849 C CA . GLU A 1 108 ? -11.707 2.280 25.675 1.00 78.12 108 GLU A CA 1
ATOM 850 C C . GLU A 1 108 ? -12.640 2.679 24.527 1.00 78.12 108 GLU A C 1
ATOM 852 O O . GLU A 1 108 ? -13.805 3.009 24.753 1.00 78.12 108 GLU A O 1
ATOM 857 N N . VAL A 1 109 ? -12.133 2.638 23.294 1.00 86.25 109 VAL A N 1
ATOM 858 C CA . VAL A 1 109 ? -12.924 2.929 22.092 1.00 86.25 109 VAL A CA 1
ATOM 859 C C . VAL A 1 109 ? -12.916 1.723 21.162 1.00 86.25 109 VAL A C 1
ATOM 861 O O . VAL A 1 109 ? -11.868 1.139 20.882 1.00 86.25 109 VAL A O 1
ATOM 864 N N . ASP A 1 110 ? -14.088 1.346 20.660 1.00 91.88 110 ASP A N 1
ATOM 865 C CA . ASP A 1 110 ? -14.214 0.254 19.695 1.00 91.88 110 ASP A CA 1
ATOM 866 C C . ASP A 1 110 ? -13.689 0.681 18.316 1.00 91.88 110 ASP A C 1
ATOM 868 O O . ASP A 1 110 ? -14.003 1.776 17.831 1.00 91.88 110 ASP A O 1
ATOM 872 N N . VAL A 1 111 ? -12.938 -0.197 17.636 1.00 93.50 111 VAL A N 1
ATOM 873 C CA . VAL A 1 111 ? -12.460 0.052 16.260 1.00 93.50 111 VAL A CA 1
ATOM 874 C C . VAL A 1 111 ? -13.628 0.352 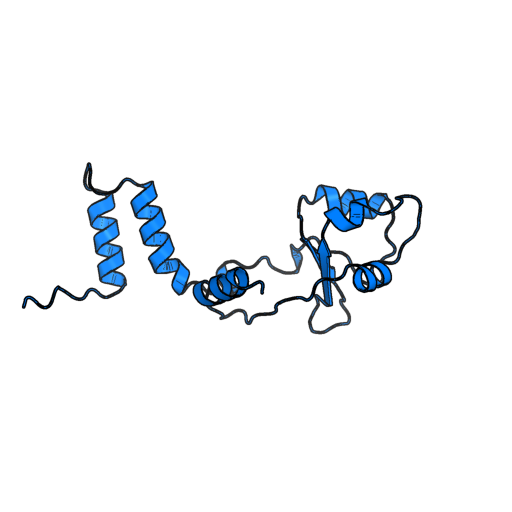15.323 1.00 93.50 111 VAL A C 1
ATOM 876 O O . VAL A 1 111 ? -13.529 1.262 14.504 1.00 93.50 111 VAL A O 1
ATOM 879 N N . ARG A 1 112 ? -14.761 -0.341 15.478 1.00 94.62 112 ARG A N 1
ATOM 880 C CA . ARG A 1 112 ? -16.007 -0.065 14.748 1.00 94.62 112 ARG A CA 1
ATOM 881 C C . ARG A 1 112 ? -16.457 1.395 14.870 1.00 94.62 112 ARG A C 1
ATOM 883 O O . ARG A 1 112 ? -16.809 2.012 13.865 1.00 94.62 112 ARG A O 1
ATOM 890 N N . THR A 1 113 ? -16.402 1.964 16.072 1.00 92.25 113 THR A N 1
ATOM 891 C CA . THR A 1 113 ? -16.745 3.372 16.321 1.00 92.25 113 THR A CA 1
ATOM 892 C C . THR A 1 113 ? -15.745 4.303 15.644 1.00 92.25 113 THR A C 1
ATOM 894 O O . THR A 1 113 ? -16.143 5.271 14.996 1.00 92.25 113 THR A O 1
ATOM 897 N N . LEU A 1 114 ? -14.448 3.988 15.713 1.00 91.25 114 LEU A N 1
ATOM 898 C CA . LEU A 1 114 ? -13.426 4.764 15.008 1.00 91.25 114 LEU A CA 1
ATOM 899 C C . LEU A 1 114 ? -13.599 4.726 13.498 1.00 91.25 114 LEU A C 1
ATOM 901 O O . LEU A 1 114 ? -13.468 5.756 12.843 1.00 91.25 114 LEU A O 1
ATOM 905 N N . LEU A 1 115 ? -13.904 3.555 12.946 1.00 93.94 115 LEU A N 1
ATOM 906 C CA . LEU A 1 115 ? -14.140 3.398 11.523 1.00 93.94 115 LEU A CA 1
ATOM 907 C C . LEU A 1 115 ? -15.390 4.165 11.083 1.00 93.94 115 LEU A C 1
ATOM 909 O O . LEU A 1 115 ? -15.400 4.735 10.001 1.00 93.94 115 LEU A O 1
ATOM 913 N N . HIS A 1 116 ? -16.419 4.256 11.922 1.00 93.56 116 HIS A N 1
ATOM 914 C CA . HIS A 1 116 ? -17.584 5.080 11.613 1.00 93.56 116 HIS A CA 1
ATOM 915 C C . HIS A 1 116 ? -17.256 6.585 11.582 1.00 93.56 116 HIS A C 1
ATOM 917 O O . HIS A 1 116 ? -17.697 7.290 10.680 1.00 93.56 116 HIS A O 1
ATOM 923 N N . LEU A 1 117 ? -16.468 7.078 12.543 1.00 91.31 117 LEU A N 1
ATOM 924 C CA . LEU A 1 117 ? -16.155 8.509 12.680 1.00 91.31 117 LEU A CA 1
ATOM 925 C C . LEU A 1 117 ? -15.043 8.988 11.733 1.00 91.31 117 LEU A C 1
ATOM 927 O O . LEU A 1 117 ? -15.080 10.107 11.227 1.00 91.31 117 LEU A O 1
ATOM 931 N N . PHE A 1 118 ? -14.032 8.146 11.522 1.00 92.88 118 PHE A N 1
ATOM 932 C CA . PHE A 1 118 ? -12.790 8.469 10.821 1.00 92.88 118 PHE A CA 1
ATOM 933 C C . PHE A 1 118 ? -12.440 7.431 9.745 1.00 92.88 118 PHE A C 1
ATOM 935 O O . PHE A 1 118 ? -11.319 7.419 9.240 1.00 92.88 118 PHE A O 1
ATOM 942 N N . GLY A 1 119 ? -13.359 6.563 9.343 1.00 93.50 119 GLY A N 1
ATOM 943 C CA . GLY A 1 119 ? -13.111 5.627 8.251 1.00 93.50 119 GLY A CA 1
ATOM 944 C C . GLY A 1 119 ? -12.908 6.336 6.920 1.00 93.50 119 GLY A C 1
ATOM 945 O O . GLY A 1 119 ? -13.528 7.357 6.622 1.00 93.50 119 GLY A O 1
ATOM 946 N N . ARG A 1 120 ? -11.995 5.800 6.115 1.00 94.12 120 ARG A N 1
ATOM 947 C CA . ARG A 1 120 ? -11.818 6.154 4.707 1.00 94.12 120 ARG A CA 1
ATOM 948 C C . ARG A 1 120 ? -12.271 4.960 3.874 1.00 94.12 120 ARG A C 1
ATOM 950 O O . ARG A 1 120 ? -12.016 3.813 4.252 1.00 94.12 120 ARG A O 1
ATOM 957 N N . ASN A 1 121 ? -12.926 5.245 2.751 1.00 87.69 121 ASN A N 1
ATOM 958 C CA . ASN A 1 121 ? -13.329 4.215 1.802 1.00 87.69 121 ASN A CA 1
ATOM 959 C C . ASN A 1 121 ? -12.099 3.503 1.235 1.00 87.69 121 ASN A C 1
ATOM 961 O O . ASN A 1 121 ? -11.028 4.095 1.080 1.00 87.69 121 ASN A O 1
ATOM 965 N N . VAL A 1 122 ? -12.276 2.225 0.922 1.00 90.44 122 VAL A N 1
ATOM 966 C CA . VAL A 1 122 ? -11.246 1.401 0.295 1.00 90.44 122 VAL A CA 1
ATOM 967 C C . VAL A 1 122 ? -11.485 1.412 -1.207 1.00 90.44 122 VAL A C 1
ATOM 969 O O . VAL A 1 122 ? -12.586 1.118 -1.665 1.00 90.44 122 VAL A O 1
ATOM 972 N N . TYR A 1 123 ? -10.446 1.746 -1.966 1.00 90.75 123 TYR A N 1
ATOM 973 C CA . TYR A 1 123 ? -10.439 1.560 -3.410 1.00 90.75 123 TYR A CA 1
ATOM 974 C C . TYR A 1 123 ? -9.949 0.141 -3.710 1.00 90.75 123 TYR A C 1
ATOM 976 O O . TYR A 1 123 ? -8.760 -0.150 -3.569 1.00 90.75 123 TYR A O 1
ATOM 984 N N . ALA A 1 124 ? -10.882 -0.751 -4.036 1.00 91.12 124 ALA A N 1
ATOM 985 C CA . ALA A 1 124 ? -10.583 -2.135 -4.382 1.00 91.12 124 ALA A CA 1
ATOM 986 C C . ALA A 1 124 ? -10.277 -2.259 -5.879 1.00 91.12 124 ALA A C 1
ATOM 988 O O . ALA A 1 124 ? -10.899 -1.592 -6.704 1.00 91.12 124 ALA A O 1
ATOM 989 N N . VAL A 1 125 ? -9.328 -3.128 -6.211 1.00 93.75 125 VAL A N 1
ATOM 990 C CA . VAL A 1 125 ? -8.936 -3.448 -7.585 1.00 93.75 125 VAL A CA 1
ATOM 991 C C . VAL A 1 125 ? -8.704 -4.941 -7.721 1.00 93.75 125 VAL A C 1
ATOM 993 O O . VAL A 1 125 ? -8.348 -5.603 -6.742 1.00 93.75 125 VAL A O 1
ATOM 996 N N . ASP A 1 126 ? -8.870 -5.447 -8.936 1.00 94.88 126 ASP A N 1
ATOM 997 C CA . ASP A 1 126 ? -8.564 -6.832 -9.260 1.00 94.88 126 ASP A CA 1
ATOM 998 C C . ASP A 1 126 ? -7.049 -7.053 -9.324 1.00 94.88 126 ASP A C 1
ATOM 1000 O O . ASP A 1 126 ? -6.270 -6.145 -9.640 1.00 94.88 126 ASP A O 1
ATOM 1004 N N . GLU A 1 127 ? -6.616 -8.275 -9.024 1.00 95.12 127 GLU A N 1
ATOM 1005 C CA . GLU A 1 127 ? -5.198 -8.638 -8.959 1.00 95.12 127 GLU A CA 1
ATOM 1006 C C . GLU A 1 127 ? -4.470 -8.495 -10.308 1.00 95.12 127 GLU A C 1
ATOM 1008 O O . GLU A 1 127 ? -3.253 -8.291 -10.347 1.00 95.12 127 GLU A O 1
ATOM 1013 N N . ASP A 1 128 ? -5.212 -8.559 -11.415 1.00 96.19 128 ASP A N 1
ATOM 1014 C CA . ASP A 1 128 ? -4.705 -8.443 -12.777 1.00 96.19 128 ASP A CA 1
ATOM 1015 C C . ASP A 1 128 ? -4.677 -6.999 -13.312 1.00 96.19 128 ASP A C 1
ATOM 1017 O O . ASP A 1 128 ? -4.141 -6.763 -14.399 1.00 96.19 128 ASP A O 1
ATOM 1021 N N . THR A 1 129 ? -5.159 -6.026 -12.530 1.00 96.25 129 THR A N 1
ATOM 1022 C CA . THR A 1 129 ? -5.114 -4.592 -12.860 1.00 96.25 129 THR A CA 1
ATOM 1023 C C . THR A 1 129 ? -3.677 -4.144 -13.151 1.00 96.25 129 THR A C 1
ATOM 1025 O O . THR A 1 129 ? -2.752 -4.443 -12.389 1.00 96.25 129 THR A O 1
ATOM 1028 N N . ALA A 1 130 ? -3.470 -3.387 -14.233 1.00 95.94 130 ALA A N 1
ATOM 1029 C CA . ALA A 1 130 ? -2.160 -2.839 -14.579 1.00 95.94 130 ALA A CA 1
ATOM 1030 C C . ALA A 1 130 ? -1.768 -1.661 -13.668 1.00 95.94 130 ALA A C 1
ATOM 1032 O O . ALA A 1 130 ? -2.588 -0.800 -13.334 1.00 95.94 130 ALA A O 1
ATOM 1033 N N . LEU A 1 131 ? -0.486 -1.562 -13.296 1.00 95.69 131 LEU A N 1
ATOM 1034 C CA . LEU A 1 131 ? -0.025 -0.518 -12.373 1.00 95.69 131 LEU A CA 1
ATOM 1035 C C . LEU A 1 131 ? -0.140 0.903 -12.933 1.00 95.69 131 LEU A C 1
ATOM 1037 O O . LEU A 1 131 ? -0.281 1.841 -12.150 1.00 95.69 131 LEU A O 1
ATOM 1041 N N . LEU A 1 132 ? -0.103 1.092 -14.256 1.00 94.12 132 LEU A N 1
ATOM 1042 C CA . LEU A 1 132 ? -0.318 2.418 -14.847 1.00 94.12 132 LEU A CA 1
ATOM 1043 C C . LEU A 1 132 ? -1.755 2.910 -14.645 1.00 94.12 132 LEU A C 1
ATOM 1045 O O . LEU A 1 132 ? -1.959 4.091 -14.342 1.00 94.12 132 LEU A O 1
ATOM 1049 N N . ASP A 1 133 ? -2.730 2.009 -14.746 1.00 93.94 133 ASP A N 1
ATOM 1050 C CA . ASP A 1 133 ? -4.135 2.326 -14.500 1.00 93.94 133 ASP A CA 1
ATOM 1051 C C . ASP A 1 133 ? -4.349 2.640 -13.018 1.00 93.94 133 ASP A C 1
ATOM 1053 O O . ASP A 1 133 ? -4.904 3.689 -12.678 1.00 93.94 133 ASP A O 1
ATOM 1057 N N . LEU A 1 134 ? -3.794 1.808 -12.129 1.00 95.12 134 LEU A N 1
ATOM 1058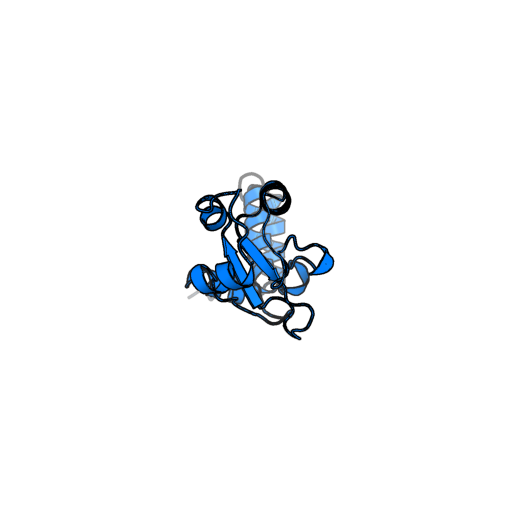 C CA . LEU A 1 134 ? -3.851 2.030 -10.683 1.00 95.12 134 LEU A CA 1
ATOM 1059 C C . LEU A 1 134 ? -3.159 3.339 -10.261 1.00 95.12 134 LEU A C 1
ATOM 1061 O O . LEU A 1 134 ? -3.694 4.098 -9.453 1.00 95.12 134 LEU A O 1
ATOM 1065 N N . LEU A 1 135 ? -1.993 3.660 -10.830 1.00 94.62 135 LEU A N 1
ATOM 1066 C CA . LEU A 1 135 ? -1.305 4.929 -10.576 1.00 94.62 135 LEU A CA 1
ATOM 1067 C C . LEU A 1 135 ? -2.151 6.120 -11.036 1.00 94.62 135 LEU A C 1
ATOM 1069 O O . LEU A 1 135 ? -2.209 7.148 -10.357 1.00 94.62 135 LEU A O 1
ATOM 1073 N N . THR A 1 136 ? -2.822 5.989 -12.180 1.00 93.12 136 THR A N 1
ATOM 1074 C CA . THR A 1 136 ? -3.725 7.021 -12.696 1.00 93.12 136 THR A CA 1
ATOM 1075 C C . THR A 1 136 ? -4.927 7.219 -11.773 1.00 93.12 136 THR A C 1
ATOM 1077 O O . THR A 1 136 ? -5.296 8.367 -11.514 1.00 93.12 136 THR A O 1
ATOM 1080 N N . ALA A 1 137 ? -5.498 6.137 -11.236 1.00 92.00 137 ALA A N 1
ATOM 1081 C CA . ALA A 1 137 ? -6.563 6.199 -10.237 1.00 92.00 137 ALA A CA 1
ATOM 1082 C C . ALA A 1 137 ? -6.088 6.911 -8.958 1.00 92.00 137 ALA A C 1
ATOM 1084 O O . ALA A 1 137 ? -6.697 7.897 -8.539 1.00 92.00 137 ALA A O 1
ATOM 1085 N N . PHE A 1 138 ? -4.932 6.526 -8.404 1.00 90.75 138 PHE A N 1
ATOM 1086 C CA . PHE A 1 138 ? -4.382 7.170 -7.205 1.00 90.75 138 PHE A CA 1
ATOM 1087 C C . PHE A 1 138 ? -4.121 8.666 -7.381 1.00 90.75 138 PHE A C 1
ATOM 1089 O O . PHE A 1 138 ? -4.409 9.450 -6.478 1.00 90.75 138 PHE A O 1
ATOM 1096 N N . LYS A 1 139 ? -3.626 9.097 -8.548 1.00 91.69 139 LYS A N 1
ATOM 1097 C CA . LYS A 1 139 ? -3.416 10.526 -8.838 1.00 91.69 139 LYS A CA 1
ATOM 1098 C C . LYS A 1 139 ? -4.711 11.342 -8.844 1.00 91.69 139 LYS A C 1
A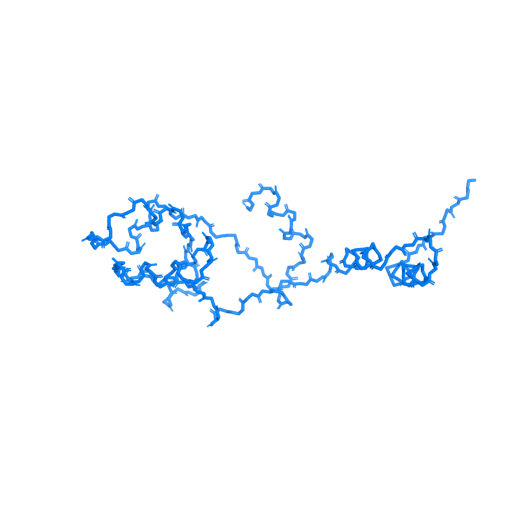TOM 1100 O O . LYS A 1 139 ? -4.651 12.548 -8.621 1.00 91.69 139 LYS A O 1
ATOM 1105 N N . LYS A 1 140 ? -5.858 10.713 -9.108 1.00 90.38 140 LYS A N 1
ATOM 1106 C CA . LYS A 1 140 ? -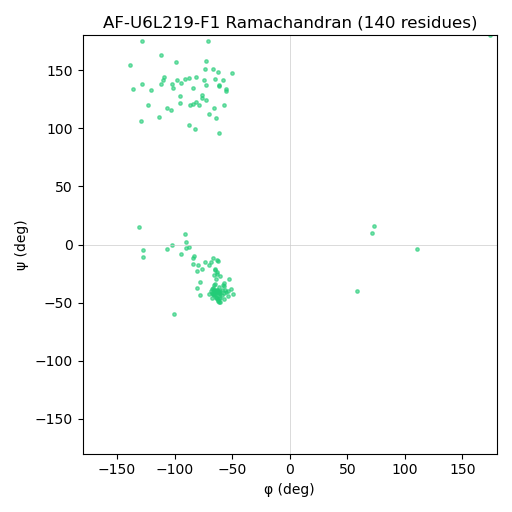7.182 11.355 -9.096 1.00 90.38 140 LYS A CA 1
ATOM 1107 C C . LYS A 1 140 ? -7.845 11.348 -7.715 1.00 90.38 140 LYS A C 1
ATOM 1109 O O . LYS A 1 140 ? -8.911 11.933 -7.570 1.00 90.38 140 LYS A O 1
ATOM 1114 N N . GLY A 1 141 ? -7.200 10.744 -6.717 1.00 78.50 141 GLY A N 1
ATOM 1115 C CA . GLY A 1 141 ? -7.705 10.649 -5.348 1.00 78.50 141 GLY A CA 1
ATOM 1116 C C . GLY A 1 141 ? -8.113 9.242 -4.916 1.00 78.50 141 GLY A C 1
ATOM 1117 O O . GLY A 1 141 ? -8.390 9.073 -3.730 1.00 78.50 141 GLY A O 1
ATOM 1118 N N . GLY A 1 142 ? -8.060 8.253 -5.821 1.00 55.00 142 GLY A N 1
ATOM 1119 C CA . GLY A 1 142 ? -8.693 6.948 -5.607 1.00 55.00 142 GLY A CA 1
ATOM 1120 C C . GLY A 1 142 ? -10.195 7.030 -5.828 1.00 55.00 142 GLY A C 1
ATOM 1121 O O . GLY A 1 142 ? -10.843 7.872 -5.173 1.00 55.00 142 GLY A O 1
#

InterPro domains:
  IPR045095 Ancient conserved domain protein family [PTHR12064] (3-141)
  IPR046342 CBS domain superfamily [G3DSA:3.10.580.10] (28-142)
  IPR046342 CBS domain superfamily [SSF54631] (35-141)

Foldseek 3Di:
DDPPDDDDLVRVLVVLVVQCPPPPRDPVVRSVVSNCVSPQQQDFQLVPPDDPVPAQAAEQQDWQALVNLVVSVVVVDQKHFYAYPVDPVRTPFIAGNVLVVVDDNPDGDGSNNCCVVGTDDDDDDDRNDGNVVVVVVVVVPD

Radius of gyration: 22.05 Å; Cα contacts (8 Å, |Δi|>4): 157; chains: 1; bounding box: 47×26×73 Å

Nearest PDB structures (foldseek):
  4iy0-assembly1_A-2  TM=9.445E-01  e=4.459E-08  Homo sapiens
  4iy2-assembly1_A  TM=9.408E-01  e=9.869E-08  Homo sapiens
  8ct8-assembly2_B  TM=9.070E-01  e=3.041E-07  Drosophila melanogaster
  8f6d-assembly1_A  TM=8.862E-01  e=3.963E-07  Homo sapiens
  2rif-assembly1_A  TM=6.055E-01  e=2.058E-02  unclassified

Sequence (142 aa):
EDLGTIYDRQQLRALVEYHDNVVHVLTSDEARILKGGLDFAFVRVDKVMTPLHRVCGLEIDTKLTFEKISKILSCGFSRIPVLDLASPQCIVGLLYVKDLALFDPYAEVDVRTLLHLFGRNVYAVDEDTALLDLLTAFKKGG

Organism: Eimeria tenella (NCBI:txid5802)

pLDDT: mean 89.17, std 8.39, range [44.78, 96.69]

Secondary structure (DSSP, 8-state):
---PPPP-HHHHHHHHHHHHTSTTT--HHHHHHHHHHHHHTT-BGGGTPPPGGG---EETTPEE-HHHHHHHHHTT-SEEEEE-TTSTTSEEEEEEHHHHTTS-TTS-EEHHHHHHHH-B------TT-BHHHHHHHHHTT-

Solvent-accessible surface area (backbone atoms only — not comparable to full-atom values): 8429 Å² total; per-residue (Å²): 130,84,80,70,87,84,69,55,70,70,53,50,48,50,50,43,57,58,36,38,76,33,90,94,72,32,53,65,66,55,32,49,50,52,50,46,58,70,48,42,55,69,40,33,38,66,81,73,60,79,59,73,95,76,59,77,60,44,52,39,90,38,70,42,42,48,69,58,50,52,54,53,59,69,68,72,56,65,63,34,42,27,28,33,90,88,43,95,76,39,60,81,29,30,37,44,46,77,62,60,70,74,54,62,64,87,52,84,43,46,37,50,59,47,43,70,79,55,42,39,87,72,83,84,79,61,55,78,42,34,40,46,59,53,52,54,41,52,75,74,68,96

Mean predicted aligned error: 6.29 Å